Protein AF-A0A452SSG6-F1 (afdb_monomer)

InterPro domains:
  IPR032571 KHDRBS, Qua1 domain [PF16274] (5-57)
  IPR036612 K Homology domain, type 1 superfamily [G3DSA:3.30.1370.10] (1-74)
  IPR045071 KH domain-containing BBP-like [PTHR11208] (3-73)

Secondary structure (DSSP, 8-state):
--HHHHHHHHHHHHHHS-TT-HHHHHHHHHHHHHHHSTTSSSHHHHTTS--TTTT--------PPP-TTTS---

Radius of gyration: 20.04 Å; Cα contacts (8 Å, |Δi|>4): 14; chains: 1; bounding box: 48×41×46 Å

Solvent-accessible surface area (backbone atoms only — not comparable to full-atom values): 5017 Å² total; per-residue (Å²): 121,66,73,78,51,47,60,62,49,50,53,53,48,56,74,69,51,62,80,85,46,55,68,59,51,50,52,48,52,54,52,54,47,50,72,74,39,93,55,82,72,62,50,69,64,60,72,70,58,83,66,81,8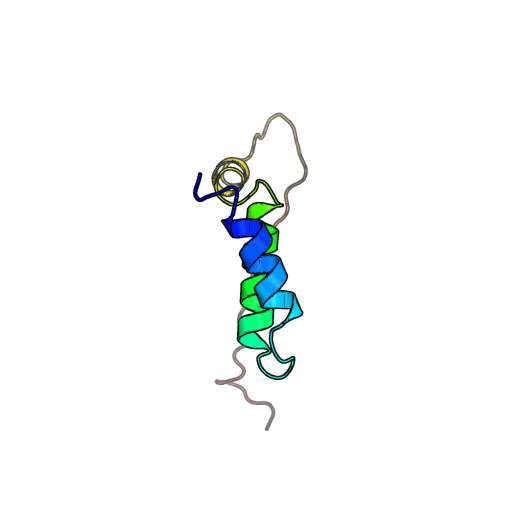5,74,72,68,92,80,90,84,87,83,90,82,85,76,65,53,88,83,59,60,94,121

pLDDT: mean 83.66, std 14.82, range [49.16, 96.44]

Sequence (74 aa):
MEEEKYLPELMAEKDSLDPSFVHASRLLAEEIEKFQGSDGKKEDEEKKYLDVISNKNIKLSERVLIPVKQYPKV

Structure (mmCIF, N/CA/C/O backbone):
data_AF-A0A452SSG6-F1
#
_entry.id   AF-A0A452SSG6-F1
#
loop_
_atom_site.group_PDB
_atom_site.id
_a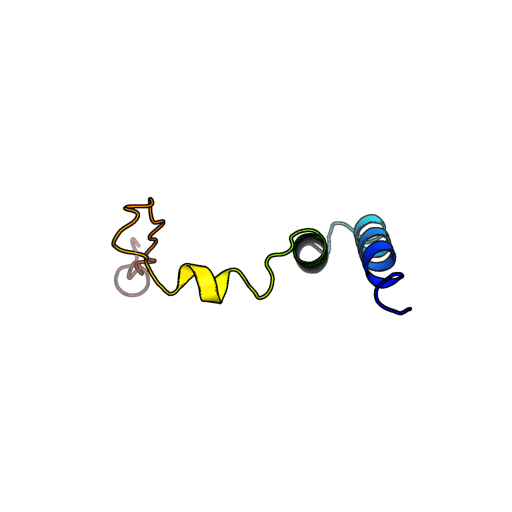tom_site.type_symbol
_atom_site.label_atom_id
_atom_site.label_alt_id
_atom_site.label_comp_id
_atom_site.label_asym_id
_atom_site.label_entity_id
_atom_site.label_seq_id
_atom_site.pdbx_PDB_ins_code
_atom_site.Cart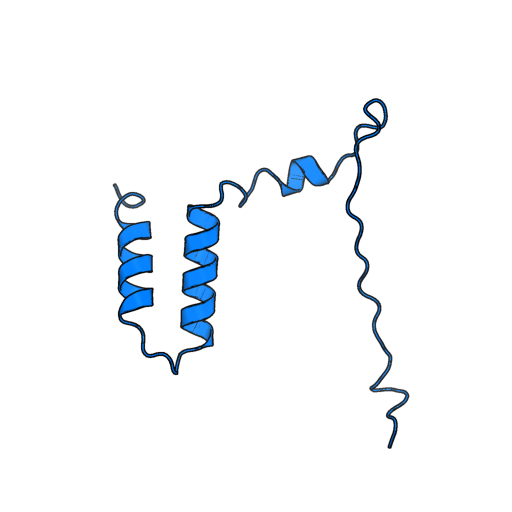n_x
_atom_site.Cartn_y
_atom_site.Cartn_z
_atom_site.occupancy
_atom_site.B_iso_or_equiv
_atom_site.auth_seq_id
_atom_site.auth_comp_id
_atom_site.auth_asym_id
_atom_site.auth_atom_id
_atom_site.pdbx_PDB_model_num
ATOM 1 N N . MET A 1 1 ? 22.731 10.884 0.436 1.00 52.69 1 MET A N 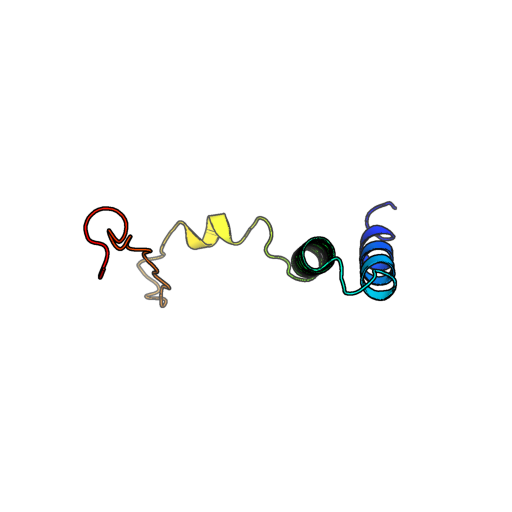1
ATOM 2 C CA . MET A 1 1 ? 23.236 10.588 -0.923 1.00 52.69 1 MET A CA 1
ATOM 3 C C . MET A 1 1 ? 22.445 9.474 -1.608 1.00 52.69 1 MET A C 1
ATOM 5 O O . MET A 1 1 ? 22.129 9.660 -2.768 1.00 52.69 1 MET A O 1
ATOM 9 N N . GLU A 1 2 ? 22.072 8.367 -0.948 1.00 58.56 2 GLU A N 1
ATOM 10 C CA . GLU A 1 2 ? 21.239 7.320 -1.592 1.00 58.56 2 GLU A CA 1
ATOM 11 C C . GLU A 1 2 ? 19.740 7.673 -1.658 1.00 58.56 2 GLU A C 1
ATOM 13 O O . GLU A 1 2 ? 19.102 7.463 -2.686 1.00 58.56 2 GLU A O 1
ATOM 18 N N . GLU A 1 3 ? 19.186 8.298 -0.616 1.00 61.88 3 GLU A N 1
ATOM 19 C CA . GLU A 1 3 ? 17.752 8.642 -0.551 1.00 61.88 3 GLU A CA 1
ATOM 20 C C . GLU A 1 3 ? 17.305 9.659 -1.617 1.00 61.88 3 GLU A C 1
ATOM 22 O O . GLU A 1 3 ? 16.179 9.592 -2.102 1.00 61.88 3 GLU A O 1
ATOM 27 N N . GLU A 1 4 ? 18.195 10.564 -2.036 1.00 74.62 4 GLU A N 1
ATOM 28 C CA . GLU A 1 4 ? 17.904 11.570 -3.072 1.00 74.62 4 GLU A CA 1
ATOM 29 C C . GLU A 1 4 ? 17.748 10.951 -4.468 1.00 74.62 4 GLU A C 1
ATOM 31 O O . GLU A 1 4 ? 17.091 11.530 -5.332 1.00 74.62 4 GLU A O 1
ATOM 36 N N . LYS A 1 5 ? 18.340 9.771 -4.693 1.00 85.44 5 LYS A N 1
ATOM 37 C CA . LYS A 1 5 ? 18.291 9.056 -5.973 1.00 85.44 5 LYS A CA 1
ATOM 38 C C . LYS A 1 5 ? 17.156 8.029 -6.027 1.00 85.44 5 LYS A C 1
ATOM 40 O O . LYS A 1 5 ? 16.632 7.759 -7.103 1.00 85.44 5 LYS A O 1
ATOM 45 N N . TYR A 1 6 ? 16.744 7.516 -4.869 1.00 88.06 6 TYR A N 1
ATOM 46 C CA . TYR A 1 6 ? 15.786 6.419 -4.744 1.00 88.06 6 TYR A CA 1
ATOM 47 C C . TYR A 1 6 ? 14.396 6.743 -5.315 1.00 88.06 6 TYR A C 1
ATOM 49 O O . TYR A 1 6 ? 13.871 5.995 -6.136 1.00 88.06 6 TYR A O 1
ATOM 57 N N . LEU A 1 7 ? 13.802 7.884 -4.945 1.00 89.31 7 LEU A N 1
ATOM 58 C CA . LEU A 1 7 ? 12.470 8.256 -5.439 1.00 89.31 7 LEU A CA 1
ATOM 59 C C . LEU A 1 7 ? 12.442 8.503 -6.967 1.00 89.31 7 LEU A C 1
ATOM 61 O O . LEU A 1 7 ? 11.557 7.955 -7.628 1.00 89.31 7 LEU A O 1
ATOM 65 N N . PRO A 1 8 ? 13.391 9.257 -7.561 1.00 92.75 8 PRO A N 1
ATOM 66 C CA . PRO A 1 8 ? 13.497 9.369 -9.017 1.00 92.75 8 PRO A CA 1
ATOM 67 C C . PRO A 1 8 ? 13.639 8.023 -9.740 1.00 92.75 8 PRO A C 1
ATOM 69 O O . PRO A 1 8 ? 13.049 7.842 -10.804 1.00 92.75 8 PRO A O 1
ATOM 72 N N . GLU A 1 9 ? 14.387 7.074 -9.172 1.00 93.38 9 GLU A N 1
ATOM 73 C CA . GLU A 1 9 ? 14.549 5.731 -9.742 1.00 93.38 9 GLU A CA 1
ATOM 74 C C . GLU A 1 9 ? 13.240 4.933 -9.725 1.00 93.38 9 GLU A C 1
ATOM 76 O O . GLU A 1 9 ? 12.865 4.378 -10.756 1.00 93.38 9 GLU A O 1
ATOM 81 N N . LEU A 1 10 ? 12.493 4.951 -8.613 1.00 92.50 10 LEU A N 1
ATOM 82 C CA . LEU A 1 10 ? 11.182 4.293 -8.520 1.00 92.50 10 LEU A CA 1
ATOM 83 C C . LEU A 1 10 ? 10.174 4.854 -9.534 1.00 92.50 10 LEU A C 1
ATOM 85 O O . LEU A 1 10 ? 9.398 4.103 -10.129 1.00 92.50 10 LEU A O 1
ATOM 89 N N . MET A 1 11 ? 10.179 6.175 -9.747 1.00 91.44 11 MET A N 1
ATOM 90 C CA . MET A 1 11 ? 9.309 6.820 -10.736 1.00 91.44 11 MET A CA 1
ATOM 91 C C . MET A 1 11 ? 9.688 6.412 -12.166 1.00 91.44 11 MET A C 1
ATOM 93 O O . MET A 1 11 ? 8.811 6.055 -12.950 1.00 91.44 11 MET A O 1
ATOM 97 N N . ALA A 1 12 ? 10.986 6.393 -12.484 1.00 95.19 12 ALA A N 1
ATOM 98 C CA . ALA A 1 12 ? 11.475 5.964 -13.792 1.00 95.19 12 ALA A CA 1
ATOM 99 C C . ALA A 1 12 ? 11.183 4.478 -14.073 1.00 95.19 12 ALA A C 1
ATOM 101 O O . ALA A 1 12 ? 10.803 4.115 -15.190 1.00 95.19 12 ALA A O 1
ATOM 102 N N . GLU A 1 13 ? 11.323 3.609 -13.069 1.00 93.94 13 GLU A N 1
ATOM 103 C CA . GLU A 1 13 ? 10.972 2.193 -13.191 1.00 93.94 13 GLU A CA 1
ATOM 104 C C . GLU A 1 13 ? 9.472 2.028 -13.442 1.00 93.94 13 GLU A C 1
ATOM 106 O O . GLU A 1 13 ? 9.078 1.359 -14.394 1.00 93.94 13 GLU A O 1
ATOM 111 N N . LYS A 1 14 ? 8.624 2.709 -12.663 1.00 92.56 14 LYS A N 1
ATOM 112 C CA . LYS A 1 14 ? 7.167 2.657 -12.831 1.00 92.56 14 LYS A CA 1
ATOM 113 C C . LYS A 1 14 ? 6.711 3.087 -14.231 1.00 92.56 14 LYS A C 1
ATOM 115 O O . LYS A 1 14 ? 5.769 2.493 -14.752 1.00 92.56 14 LYS A O 1
ATOM 120 N N . ASP A 1 15 ? 7.348 4.096 -14.820 1.00 93.62 15 ASP A N 1
ATOM 121 C CA . ASP A 1 15 ? 6.972 4.624 -16.138 1.00 93.62 15 ASP A CA 1
ATOM 122 C C . ASP A 1 15 ? 7.492 3.768 -17.306 1.00 93.62 15 ASP A C 1
ATOM 124 O O . ASP A 1 15 ? 6.909 3.782 -18.391 1.00 93.62 15 ASP A O 1
ATOM 128 N N . SER A 1 16 ? 8.575 3.015 -17.096 1.00 95.56 16 SER A N 1
ATOM 129 C CA . SER A 1 16 ? 9.159 2.118 -18.105 1.00 95.56 16 SER A CA 1
ATOM 130 C C . SER A 1 16 ? 8.672 0.669 -18.002 1.00 95.56 16 SER A C 1
ATOM 132 O O . SER A 1 16 ? 8.847 -0.104 -18.947 1.00 95.56 16 SER A O 1
ATOM 134 N N . LEU A 1 17 ? 8.056 0.295 -16.877 1.00 95.81 17 LEU A N 1
ATOM 135 C CA . LEU A 1 17 ? 7.557 -1.049 -16.625 1.00 95.81 17 LEU A CA 1
ATOM 136 C C . LEU A 1 17 ? 6.379 -1.393 -17.545 1.00 95.81 17 LEU A C 1
ATOM 138 O O . LEU A 1 17 ? 5.410 -0.642 -17.667 1.00 95.81 17 LEU A O 1
ATOM 142 N N . ASP A 1 18 ? 6.436 -2.579 -18.152 1.00 95.12 18 ASP A N 1
ATOM 143 C CA . ASP A 1 18 ? 5.354 -3.069 -19.000 1.00 95.12 18 ASP A CA 1
ATOM 144 C C . ASP A 1 18 ? 4.045 -3.259 -18.191 1.00 95.12 18 ASP A C 1
ATOM 146 O O . ASP A 1 18 ? 4.066 -3.885 -17.121 1.00 95.12 18 ASP A O 1
ATOM 150 N N . PRO A 1 19 ? 2.886 -2.778 -18.689 1.00 92.19 19 PRO A N 1
ATOM 151 C CA . PRO A 1 19 ? 1.619 -2.836 -17.957 1.00 92.19 19 PRO A CA 1
ATOM 152 C C . PRO A 1 19 ? 1.122 -4.242 -17.588 1.00 92.19 19 PRO A C 1
ATOM 154 O O . PRO A 1 19 ? 0.253 -4.367 -16.722 1.00 92.19 19 PRO A O 1
ATOM 157 N N . SER A 1 20 ? 1.636 -5.308 -18.214 1.00 96.31 20 SER A N 1
ATOM 158 C CA . SER A 1 20 ? 1.281 -6.685 -17.847 1.00 96.31 20 SER A CA 1
ATOM 159 C C . SER A 1 20 ? 1.821 -7.089 -16.473 1.00 96.31 20 SER A C 1
ATOM 161 O O . SER A 1 20 ? 1.242 -7.963 -15.818 1.00 96.31 20 SER A O 1
ATOM 163 N N . PHE A 1 21 ? 2.860 -6.413 -15.969 1.00 96.44 21 PHE A N 1
ATOM 164 C CA . PHE A 1 21 ? 3.393 -6.619 -14.621 1.00 96.44 21 PHE A CA 1
ATOM 165 C C . PHE A 1 21 ? 2.552 -5.902 -13.559 1.00 96.44 21 PHE A C 1
ATOM 167 O O . PHE A 1 21 ? 3.041 -5.091 -12.770 1.00 96.44 21 PHE A O 1
ATOM 174 N N . VAL A 1 22 ? 1.266 -6.252 -13.495 1.00 95.12 22 VAL A N 1
ATOM 175 C CA . VAL A 1 22 ? 0.262 -5.621 -12.622 1.00 95.12 22 VAL A CA 1
ATOM 176 C C . VAL A 1 22 ? 0.668 -5.602 -11.145 1.00 95.12 22 VAL A C 1
ATOM 178 O O . VAL A 1 22 ? 0.408 -4.636 -10.431 1.00 95.12 22 VAL A O 1
ATOM 181 N N . HIS A 1 23 ? 1.330 -6.657 -10.666 1.00 96.25 23 HIS A N 1
ATOM 182 C CA . HIS A 1 23 ? 1.756 -6.746 -9.271 1.00 96.25 23 HIS A CA 1
ATOM 183 C C . HIS A 1 23 ? 2.982 -5.882 -8.977 1.00 96.25 23 HIS A C 1
ATOM 185 O O . HIS A 1 23 ? 2.996 -5.218 -7.946 1.00 96.25 23 HIS A O 1
ATOM 191 N N . ALA A 1 24 ? 3.972 -5.857 -9.873 1.00 95.06 24 ALA A N 1
ATOM 192 C CA . ALA A 1 24 ? 5.158 -5.024 -9.701 1.00 95.06 24 ALA A CA 1
ATOM 193 C C . ALA A 1 24 ? 4.801 -3.534 -9.814 1.00 95.06 24 ALA A C 1
ATOM 195 O O . ALA A 1 24 ? 5.190 -2.751 -8.955 1.00 95.06 24 ALA A O 1
ATOM 196 N N . SER A 1 25 ? 3.949 -3.168 -10.778 1.00 94.38 25 SER A N 1
ATOM 197 C CA . SER A 1 25 ? 3.435 -1.801 -10.921 1.00 94.38 25 SER A CA 1
ATOM 198 C C . SER A 1 25 ? 2.698 -1.327 -9.659 1.00 94.38 25 SER A C 1
ATOM 200 O O . SER A 1 25 ? 2.945 -0.222 -9.175 1.00 94.38 25 SER A O 1
ATOM 202 N N . ARG A 1 26 ? 1.856 -2.188 -9.060 1.00 94.69 26 ARG A N 1
ATOM 203 C CA . ARG A 1 26 ? 1.178 -1.888 -7.786 1.00 94.69 26 ARG A CA 1
ATOM 204 C C . ARG A 1 26 ? 2.168 -1.672 -6.640 1.00 94.69 26 ARG A C 1
ATOM 206 O O . ARG A 1 26 ? 2.009 -0.720 -5.888 1.00 94.69 26 ARG A O 1
ATOM 213 N N . LEU A 1 27 ? 3.165 -2.545 -6.498 1.00 94.56 27 LEU A N 1
ATOM 214 C CA . LEU A 1 27 ? 4.151 -2.447 -5.416 1.00 94.56 27 LEU A CA 1
ATOM 215 C C . LEU A 1 27 ? 5.022 -1.190 -5.544 1.00 94.56 27 LEU A C 1
ATOM 217 O O . LEU A 1 27 ? 5.259 -0.524 -4.542 1.00 94.56 27 LEU A O 1
ATOM 221 N N . LEU A 1 28 ? 5.438 -0.831 -6.763 1.00 93.44 28 LEU A N 1
ATOM 222 C CA . LEU A 1 28 ? 6.169 0.415 -7.019 1.00 93.44 28 LEU A CA 1
ATOM 223 C C . LEU A 1 28 ? 5.330 1.644 -6.655 1.00 93.44 28 LEU A C 1
ATOM 225 O O . LEU A 1 28 ? 5.835 2.567 -6.024 1.00 93.44 28 LEU A O 1
ATOM 229 N N . ALA A 1 29 ? 4.042 1.651 -7.009 1.00 91.75 29 ALA A N 1
ATOM 230 C CA . ALA A 1 29 ? 3.140 2.739 -6.640 1.00 91.75 29 ALA A CA 1
ATOM 231 C C . ALA A 1 29 ? 2.975 2.869 -5.114 1.00 91.75 29 ALA A C 1
ATOM 233 O O . ALA A 1 29 ? 3.076 3.976 -4.593 1.00 91.75 29 ALA A O 1
ATOM 234 N N . GLU A 1 30 ? 2.785 1.751 -4.404 1.00 91.56 30 GLU A N 1
ATOM 235 C CA . GLU A 1 30 ? 2.699 1.730 -2.934 1.00 91.56 30 GLU A CA 1
ATOM 236 C C . GLU A 1 30 ? 3.985 2.245 -2.274 1.00 91.56 30 GLU A C 1
ATOM 238 O O . GLU A 1 30 ? 3.929 2.943 -1.265 1.00 91.56 30 GLU A O 1
ATOM 243 N N . GLU A 1 31 ? 5.153 1.916 -2.824 1.00 90.19 31 GLU A N 1
ATOM 244 C CA . GLU A 1 31 ? 6.434 2.359 -2.271 1.00 90.19 31 GLU A CA 1
ATOM 245 C C . GLU A 1 31 ? 6.685 3.856 -2.503 1.00 90.19 31 GLU A C 1
ATOM 247 O O . GLU A 1 31 ? 7.122 4.559 -1.590 1.00 90.19 31 GLU A O 1
ATOM 252 N N . ILE A 1 32 ? 6.329 4.370 -3.685 1.00 90.31 32 ILE A N 1
ATOM 253 C CA . ILE A 1 32 ? 6.352 5.809 -3.981 1.00 90.31 32 ILE A CA 1
ATOM 254 C C .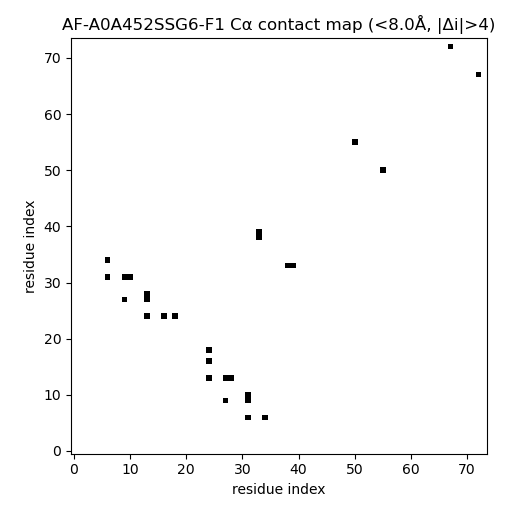 ILE A 1 32 ? 5.418 6.567 -3.023 1.00 90.31 32 ILE A C 1
ATOM 256 O O . ILE A 1 32 ? 5.804 7.603 -2.478 1.00 90.31 32 ILE A O 1
ATOM 260 N N . GLU A 1 33 ? 4.213 6.044 -2.782 1.00 89.38 33 GLU A N 1
ATOM 261 C CA . GLU A 1 33 ? 3.232 6.650 -1.875 1.00 89.38 33 GLU A CA 1
ATOM 262 C C . GLU A 1 33 ? 3.742 6.702 -0.431 1.00 89.38 33 GLU A C 1
ATOM 264 O O . GLU A 1 33 ? 3.607 7.735 0.214 1.00 89.38 33 GLU A O 1
ATOM 269 N N . LYS A 1 34 ? 4.405 5.652 0.068 1.00 86.38 34 LYS A N 1
ATOM 270 C CA . LYS A 1 34 ? 5.029 5.666 1.407 1.00 86.38 34 LYS A CA 1
ATOM 271 C C . LYS A 1 34 ? 6.168 6.672 1.546 1.00 86.38 34 LYS A C 1
ATOM 273 O O . LYS A 1 34 ? 6.460 7.101 2.657 1.00 86.38 34 LYS A O 1
ATOM 278 N N . PHE A 1 35 ? 6.865 6.987 0.456 1.00 81.75 35 PHE A N 1
ATOM 279 C CA . PHE A 1 35 ? 7.961 7.955 0.487 1.00 81.75 35 PHE A CA 1
ATOM 280 C C . PHE A 1 35 ? 7.433 9.397 0.465 1.00 81.75 35 PHE A C 1
ATOM 282 O O . PHE A 1 35 ? 8.011 10.285 1.087 1.00 81.75 35 PHE A O 1
ATOM 289 N N . GLN A 1 36 ? 6.325 9.631 -0.247 1.00 78.44 36 GLN A N 1
ATOM 290 C CA . GLN A 1 36 ? 5.673 10.942 -0.354 1.00 78.44 36 GLN A CA 1
ATOM 291 C C . GLN A 1 36 ? 4.726 11.231 0.820 1.00 78.44 36 GLN A C 1
ATOM 293 O O . GLN A 1 36 ? 4.619 12.374 1.264 1.00 78.44 36 GLN A O 1
ATOM 298 N N . GLY A 1 37 ? 4.047 10.205 1.328 1.00 66.56 37 GLY A N 1
ATOM 299 C CA . GLY A 1 37 ? 3.226 10.241 2.527 1.00 66.56 37 GLY A CA 1
ATOM 300 C C . GLY A 1 37 ? 4.098 9.983 3.745 1.00 66.56 37 GLY A C 1
ATOM 301 O O . GLY A 1 37 ? 4.610 8.887 3.939 1.00 66.56 37 GLY A O 1
ATOM 302 N N . SER A 1 38 ? 4.274 10.993 4.586 1.00 54.56 38 SER A N 1
ATOM 303 C CA . SER A 1 38 ? 5.057 10.977 5.826 1.00 54.56 38 SER A CA 1
ATOM 304 C C . SER A 1 38 ? 4.523 10.035 6.930 1.00 54.56 38 SER A C 1
ATOM 306 O O . SER A 1 38 ? 4.649 10.350 8.110 1.00 54.56 38 SER A O 1
ATOM 308 N N . ASP A 1 39 ? 3.936 8.886 6.591 1.00 52.50 39 ASP A N 1
ATOM 309 C CA . ASP A 1 39 ? 3.061 8.101 7.476 1.00 52.50 39 ASP A CA 1
ATOM 310 C C . ASP A 1 39 ? 3.546 6.670 7.747 1.00 52.50 39 ASP A C 1
ATOM 312 O O . ASP A 1 39 ? 2.864 5.882 8.393 1.00 52.50 39 ASP A O 1
ATOM 316 N N . GLY A 1 40 ? 4.758 6.304 7.327 1.00 51.53 40 GLY A N 1
ATOM 317 C CA . GLY A 1 40 ? 5.220 4.915 7.447 1.00 51.53 40 GLY A CA 1
ATOM 318 C C . GLY A 1 40 ? 5.530 4.420 8.870 1.00 51.53 40 GLY A C 1
ATOM 319 O O . GLY A 1 40 ? 5.683 3.215 9.056 1.00 51.53 40 GLY A O 1
ATOM 320 N N . LYS A 1 41 ? 5.685 5.302 9.872 1.00 51.56 41 LYS A N 1
ATOM 321 C CA . LYS A 1 41 ? 6.076 4.882 11.241 1.00 51.56 41 LYS A CA 1
ATOM 322 C C . LYS A 1 41 ? 5.464 5.659 12.409 1.00 51.56 41 LYS A C 1
ATOM 324 O O . LYS A 1 41 ? 5.425 5.109 13.502 1.00 51.56 41 LYS A O 1
ATOM 329 N N . LYS A 1 42 ? 5.022 6.910 12.232 1.00 49.16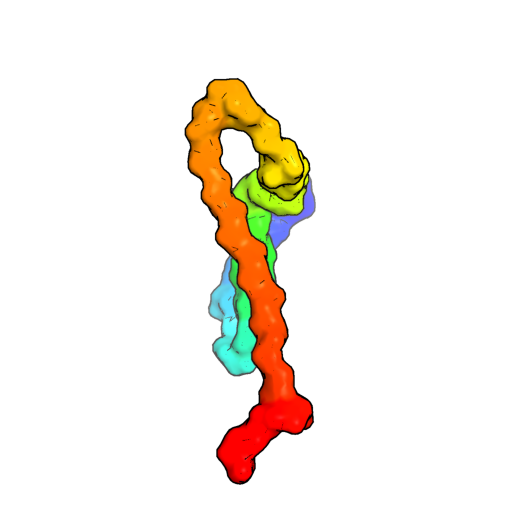 42 LYS A N 1
ATOM 330 C CA . LYS A 1 42 ? 4.513 7.728 13.355 1.00 49.16 42 LYS A CA 1
ATOM 331 C C . LYS A 1 42 ? 3.010 7.573 13.601 1.00 49.16 42 LYS A C 1
ATOM 333 O O . LYS A 1 42 ? 2.588 7.618 14.751 1.00 49.16 42 LYS A O 1
ATOM 338 N N . GLU A 1 43 ? 2.209 7.334 12.563 1.00 51.75 43 GLU A N 1
ATOM 339 C CA . GLU A 1 43 ? 0.749 7.276 12.720 1.00 51.75 43 GLU A CA 1
ATOM 340 C C . GLU A 1 43 ? 0.247 6.062 13.512 1.00 51.75 43 GLU A C 1
ATOM 342 O O . GLU A 1 43 ? -0.759 6.171 14.215 1.00 51.75 43 GLU A O 1
ATOM 347 N N . ASP A 1 44 ? 0.917 4.910 13.417 1.00 53.50 44 ASP A N 1
ATOM 348 C CA . ASP A 1 44 ? 0.470 3.687 14.098 1.00 53.50 44 ASP A CA 1
ATOM 349 C C . ASP A 1 44 ? 0.585 3.792 15.628 1.00 53.50 44 ASP A C 1
ATOM 351 O O . ASP A 1 44 ? -0.226 3.210 16.353 1.00 53.50 44 ASP A O 1
ATOM 355 N N . GLU A 1 45 ? 1.548 4.565 16.143 1.00 52.28 45 GLU A N 1
ATOM 356 C CA . GLU A 1 45 ? 1.663 4.825 17.583 1.00 52.28 45 GLU A CA 1
ATOM 357 C C . GLU A 1 45 ? 0.629 5.849 18.071 1.00 52.28 45 GLU A C 1
ATOM 359 O O . GLU A 1 45 ? 0.037 5.653 19.135 1.00 52.28 45 GLU A O 1
ATOM 364 N N . GLU A 1 46 ? 0.348 6.897 17.289 1.00 55.75 46 GLU A N 1
ATOM 365 C CA . GLU A 1 46 ? -0.637 7.930 17.646 1.00 55.75 46 GLU A CA 1
ATOM 366 C C . GLU A 1 46 ? -2.087 7.425 17.574 1.00 55.75 46 GLU A C 1
ATOM 368 O O . GLU A 1 46 ? -2.919 7.819 18.389 1.00 55.75 46 GLU A O 1
ATOM 373 N N . LYS A 1 47 ? -2.403 6.498 16.660 1.00 62.81 47 LYS A N 1
ATOM 374 C CA . LYS A 1 47 ? -3.743 5.884 16.549 1.00 62.81 47 LYS A CA 1
ATOM 375 C C . LYS A 1 47 ? -4.010 4.813 17.612 1.00 62.81 47 LYS A C 1
ATOM 377 O O . LYS A 1 47 ? -5.153 4.379 17.764 1.00 62.81 47 LYS A O 1
ATOM 382 N N . LYS A 1 48 ? -2.986 4.375 18.354 1.00 75.69 48 LYS A N 1
ATOM 383 C CA . LYS A 1 48 ? -3.111 3.312 19.363 1.00 75.69 48 LYS A CA 1
ATOM 384 C C . LYS A 1 48 ? -3.801 3.773 20.648 1.00 75.69 48 LYS A C 1
ATOM 386 O O . LYS A 1 48 ? -4.447 2.958 21.307 1.00 75.69 48 LYS A O 1
ATOM 391 N N . TYR A 1 49 ? -3.669 5.047 21.015 1.00 80.44 49 TYR A N 1
ATOM 392 C CA . TYR A 1 49 ? -4.216 5.584 22.260 1.00 80.44 49 TYR A CA 1
ATOM 393 C C . TYR A 1 49 ? -5.238 6.682 21.987 1.00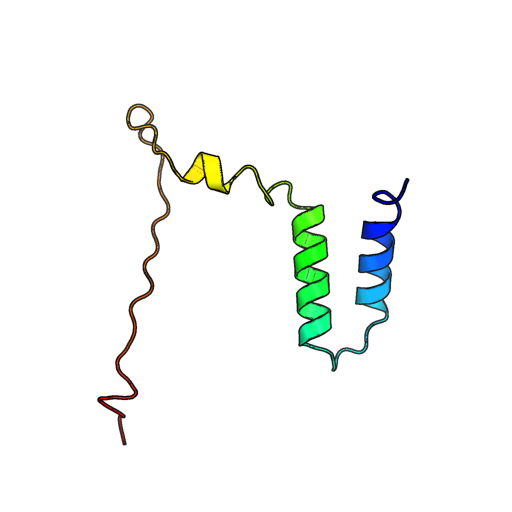 80.44 49 TYR A C 1
ATOM 395 O O . TYR A 1 49 ? -5.016 7.579 21.180 1.00 80.44 49 TYR A O 1
ATOM 403 N N . LEU A 1 50 ? -6.362 6.618 22.697 1.00 84.88 50 LEU A N 1
ATOM 404 C CA . LEU A 1 50 ? -7.410 7.624 22.618 1.00 84.88 50 LEU A CA 1
ATOM 405 C C . LEU A 1 50 ? -7.249 8.639 23.750 1.00 84.88 50 LEU A C 1
ATOM 407 O O . LEU A 1 50 ? -7.254 8.272 24.924 1.00 84.88 50 LEU A O 1
ATOM 411 N N . ASP A 1 51 ? -7.182 9.920 23.398 1.00 85.75 51 ASP A N 1
ATOM 412 C CA . ASP A 1 51 ? -7.388 10.999 24.359 1.00 85.75 51 ASP A CA 1
ATOM 413 C C . ASP A 1 51 ? -8.890 11.168 24.633 1.00 85.75 51 ASP A C 1
ATOM 415 O O . ASP A 1 51 ? -9.651 11.686 23.814 1.00 85.75 51 ASP A O 1
ATOM 419 N N . VAL A 1 52 ? -9.310 10.714 25.812 1.00 87.31 52 VAL A N 1
ATOM 420 C CA . VAL A 1 52 ? -10.710 10.723 26.259 1.00 87.31 52 VAL A CA 1
ATOM 421 C C . VAL A 1 52 ? -11.221 12.109 26.664 1.00 87.31 52 VAL A C 1
ATOM 423 O O . VAL A 1 52 ? -12.426 12.282 26.823 1.00 87.31 52 VAL A O 1
ATOM 426 N N . ILE A 1 53 ? -10.342 13.102 26.834 1.00 92.19 53 ILE A N 1
ATOM 427 C CA . ILE A 1 53 ? -10.730 14.462 27.241 1.00 92.19 53 ILE A CA 1
ATOM 428 C C . ILE A 1 53 ? -11.156 15.278 26.017 1.00 92.19 53 ILE A C 1
ATOM 430 O O . ILE A 1 53 ? -12.113 16.051 26.085 1.00 92.19 53 ILE A O 1
ATOM 434 N N . SER A 1 54 ? -10.470 15.100 24.884 1.00 87.44 54 SER A N 1
ATOM 435 C CA . SER A 1 54 ? -10.691 15.908 23.680 1.00 87.44 54 SER A CA 1
ATOM 436 C C . SER A 1 54 ? -11.883 15.482 22.816 1.00 87.44 54 SER A C 1
ATOM 438 O O . SER A 1 54 ? -12.230 16.221 21.897 1.00 87.44 54 SER A O 1
ATOM 440 N N . ASN A 1 55 ? -12.531 14.342 23.099 1.00 85.19 55 ASN A N 1
ATOM 441 C CA . ASN A 1 55 ? -13.715 13.840 22.374 1.00 85.19 55 ASN A CA 1
ATOM 442 C C . ASN A 1 55 ? -13.570 13.879 20.838 1.00 85.19 55 ASN A C 1
ATOM 444 O O . ASN A 1 55 ? -14.497 14.238 20.111 1.00 85.19 55 ASN A O 1
ATOM 448 N N . LYS A 1 56 ? -12.387 13.529 20.326 1.00 88.88 56 LYS A N 1
ATOM 449 C CA . LYS A 1 56 ? -12.141 13.455 18.882 1.00 88.88 56 LYS A CA 1
ATOM 450 C C . LYS A 1 56 ? -12.850 12.244 18.269 1.00 88.88 56 LYS A C 1
ATOM 452 O O . LYS A 1 56 ? -12.984 11.198 18.902 1.00 88.88 56 LYS A O 1
ATOM 457 N N . ASN A 1 57 ? -13.253 12.372 17.006 1.00 84.94 57 ASN A N 1
ATOM 458 C CA . ASN A 1 57 ? -13.848 11.266 16.259 1.00 84.94 57 ASN A CA 1
ATOM 459 C C . ASN A 1 57 ? -12.824 10.148 16.026 1.00 84.94 57 ASN A C 1
ATOM 461 O O . ASN A 1 57 ? -11.676 10.412 15.668 1.00 84.94 57 ASN A O 1
ATOM 465 N N . ILE A 1 58 ? -13.271 8.900 16.164 1.00 87.31 58 ILE A N 1
ATOM 466 C CA . ILE A 1 58 ? -12.461 7.699 15.938 1.00 87.31 58 ILE A CA 1
ATOM 467 C C . ILE A 1 58 ? -12.954 6.936 14.708 1.00 87.31 58 ILE A C 1
ATOM 469 O O . ILE A 1 58 ? -14.152 6.892 14.426 1.00 87.31 58 ILE A O 1
ATOM 473 N N . LYS A 1 59 ? -12.032 6.298 13.982 1.00 86.25 59 LYS A N 1
ATOM 474 C CA . LYS A 1 59 ? -12.354 5.377 12.886 1.00 86.25 59 LYS A CA 1
ATOM 475 C C . LYS A 1 59 ? -12.175 3.943 13.379 1.00 86.25 59 LYS A C 1
ATOM 477 O O . LYS A 1 59 ? -11.064 3.550 13.713 1.00 86.25 59 LYS A O 1
ATOM 482 N N . LEU A 1 60 ? -13.257 3.168 13.401 1.00 88.56 60 LEU A N 1
ATOM 483 C CA . LEU A 1 60 ? -13.248 1.750 13.766 1.00 88.56 60 LEU A CA 1
ATOM 484 C C . LEU A 1 60 ? -13.647 0.905 12.555 1.00 88.56 60 LEU A C 1
ATOM 486 O O . LEU A 1 60 ? -14.568 1.257 11.819 1.00 88.56 60 LEU A O 1
ATOM 490 N N . SER A 1 61 ? -12.953 -0.210 12.345 1.00 89.38 61 SER A N 1
ATOM 491 C CA . SER A 1 61 ? -13.278 -1.172 11.292 1.00 89.38 61 SER A CA 1
ATOM 492 C C . SER A 1 61 ? -12.993 -2.588 11.769 1.00 89.38 61 SER A C 1
ATOM 494 O O . SER A 1 61 ? -11.881 -2.865 12.213 1.00 89.38 61 SER A O 1
ATOM 496 N N . GLU A 1 62 ? -13.962 -3.485 11.615 1.00 93.50 62 GLU A N 1
ATOM 497 C CA . GLU A 1 62 ? -13.830 -4.905 11.941 1.00 93.50 62 GLU A CA 1
ATOM 498 C C . GLU A 1 62 ? -14.106 -5.746 10.688 1.00 93.50 62 GLU A C 1
ATOM 500 O O . GLU A 1 62 ? -15.049 -5.479 9.940 1.00 93.50 62 GLU A O 1
ATOM 505 N N . ARG A 1 63 ? -13.257 -6.744 10.419 1.00 95.50 63 ARG A N 1
ATOM 506 C CA . ARG A 1 63 ? -13.434 -7.672 9.293 1.00 95.50 63 ARG A CA 1
ATOM 507 C C . ARG A 1 63 ? -14.059 -8.965 9.811 1.00 95.50 63 ARG A C 1
ATOM 509 O O . ARG A 1 63 ? -13.404 -9.710 10.530 1.00 95.50 63 ARG A O 1
ATOM 516 N N . VAL A 1 64 ? -15.297 -9.248 9.408 1.00 95.88 64 VAL A N 1
ATOM 517 C CA . VAL A 1 64 ? -16.027 -10.467 9.796 1.00 95.88 64 VAL A CA 1
ATOM 518 C C . VAL A 1 64 ? -15.959 -11.502 8.671 1.00 95.88 64 VAL A C 1
ATOM 520 O O . VAL A 1 64 ? -16.256 -11.200 7.515 1.00 95.88 64 VAL A O 1
ATOM 523 N N . LEU A 1 65 ? -15.563 -12.734 9.000 1.00 95.62 65 LEU A N 1
ATOM 524 C CA . LEU A 1 65 ? -15.450 -13.829 8.037 1.00 95.62 65 LEU A CA 1
ATOM 525 C C . LEU A 1 65 ? -16.823 -14.444 7.731 1.00 95.62 65 LEU A C 1
ATOM 527 O O . LEU A 1 65 ? -17.527 -14.889 8.634 1.00 95.62 65 LEU A O 1
ATOM 531 N N . ILE A 1 66 ? -17.167 -14.560 6.448 1.00 94.69 66 ILE A N 1
ATOM 532 C CA . ILE A 1 66 ? -18.353 -15.302 6.003 1.00 94.69 66 ILE A CA 1
ATOM 533 C C . ILE A 1 66 ? -17.964 -16.777 5.795 1.00 94.69 66 ILE A C 1
ATOM 535 O O . ILE A 1 66 ? -17.028 -17.048 5.035 1.00 94.69 66 ILE A O 1
ATOM 539 N N . PRO A 1 67 ? -18.667 -17.752 6.407 1.00 95.38 67 PRO A N 1
ATOM 540 C CA . PRO A 1 67 ? -18.293 -19.168 6.378 1.00 95.38 67 PRO A CA 1
ATOM 541 C C . PRO A 1 67 ? -18.683 -19.871 5.063 1.00 95.38 67 PRO A C 1
ATOM 543 O O . PRO A 1 67 ? -19.280 -20.945 5.062 1.00 95.38 67 PRO A O 1
ATOM 546 N N . VAL A 1 68 ? -18.298 -19.296 3.920 1.00 95.56 68 VAL A N 1
ATOM 547 C CA . VAL A 1 68 ? -18.625 -19.802 2.571 1.00 95.56 68 VAL A CA 1
ATOM 548 C C . VAL A 1 68 ? -18.121 -21.225 2.309 1.00 95.56 68 VAL A C 1
ATOM 550 O O . VAL A 1 68 ? -18.688 -21.933 1.487 1.00 95.56 68 VAL A O 1
ATOM 553 N N . LYS A 1 69 ? -17.072 -21.660 3.022 1.00 92.00 69 LYS A N 1
ATOM 554 C CA . LYS A 1 69 ? -16.540 -23.030 2.940 1.00 92.00 69 LYS A CA 1
ATOM 555 C C . 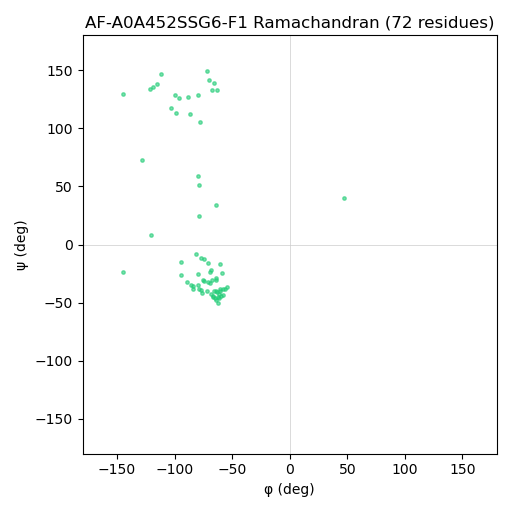LYS A 1 69 ? -17.425 -24.058 3.652 1.00 92.00 69 LYS A C 1
ATOM 557 O O . LYS A 1 69 ? -17.438 -25.210 3.244 1.00 92.00 69 LYS A O 1
ATOM 562 N N . GLN A 1 70 ? -18.108 -23.657 4.727 1.00 95.06 70 GLN A N 1
ATOM 563 C CA . GLN A 1 70 ? -18.992 -24.539 5.501 1.00 95.06 70 GLN A CA 1
ATOM 564 C C . GLN A 1 70 ? -20.401 -24.578 4.896 1.00 95.06 70 GLN A C 1
ATOM 566 O O . GLN A 1 70 ? -21.031 -25.628 4.895 1.00 95.06 70 GLN A O 1
ATOM 571 N N . TYR A 1 71 ? -20.864 -23.447 4.350 1.00 93.81 71 TYR A N 1
ATOM 572 C CA . TYR A 1 71 ? -22.192 -23.297 3.749 1.00 93.81 71 TYR A CA 1
ATOM 573 C C . TYR A 1 71 ? -22.092 -22.702 2.336 1.00 93.81 71 TYR A C 1
ATOM 575 O O . TYR A 1 71 ? -22.393 -21.519 2.133 1.00 93.81 71 TYR A O 1
ATOM 583 N N . PRO A 1 72 ? -21.622 -23.479 1.345 1.00 93.75 72 PRO A N 1
ATOM 584 C CA . PRO A 1 72 ? -21.619 -23.027 -0.038 1.00 93.75 72 PRO A CA 1
ATOM 585 C C . PRO A 1 72 ? -23.063 -22.969 -0.570 1.00 93.75 72 PRO A C 1
ATOM 587 O O . PRO A 1 72 ? -23.879 -23.827 -0.252 1.00 93.75 72 PRO A O 1
ATOM 590 N N . LYS A 1 73 ? -23.395 -21.958 -1.383 1.00 84.62 73 LYS A N 1
ATOM 591 C CA . LYS A 1 73 ? -24.746 -21.764 -1.958 1.00 84.62 73 LYS A CA 1
ATOM 592 C C . LYS A 1 73 ? -25.042 -22.674 -3.170 1.00 84.62 73 LYS A C 1
ATOM 594 O O . LYS A 1 73 ? -25.804 -22.259 -4.040 1.00 84.62 73 LYS A O 1
ATOM 599 N N . VAL A 1 74 ? -24.361 -23.820 -3.276 1.00 68.56 74 VAL A N 1
ATOM 600 C CA . VAL A 1 74 ? -24.514 -24.759 -4.407 1.00 68.56 74 VAL A CA 1
ATOM 601 C C . VAL A 1 74 ? -25.919 -25.339 -4.435 1.00 68.56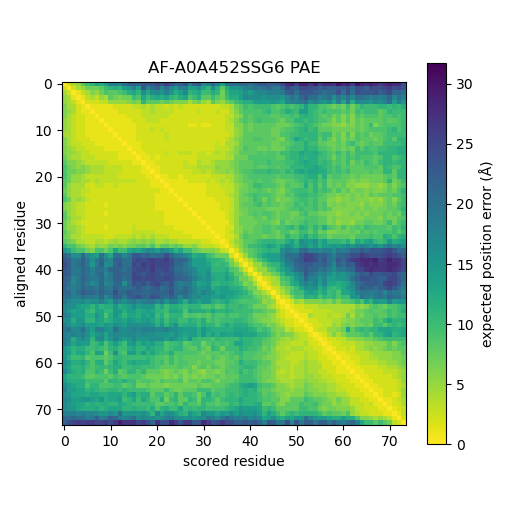 74 VAL A C 1
ATOM 603 O O . VAL A 1 74 ? -26.442 -25.626 -3.335 1.00 68.56 74 VAL A O 1
#

Foldseek 3Di:
DVLVVVLVVLVVCLVPDDVVPVVSNVVSVVVNCCSVPVPPPDVVVVLPDDDPVVPDDHDDDDDDDDPCVVPPPD

Mean predicted aligned error: 9.36 Å

Organism: Ursus americanus (NCBI:txid9643)